Protein AF-A0A2V7AVE1-F1 (afdb_monomer)

Secondary structure (DSSP, 8-state):
-HHHHHHHHHTT-TT-EEEEE--TTTTTTEEEEEEEETTEEPPPEEEEHHHHHHTTT-HHHHHHHHHHHHHHHHHHHT-

Nearest PDB structures (foldseek):
  2w9j-assembly2_B  TM=3.528E-01  e=1.256E-01  Schizosaccharomyces pombe
  8rol-assembly1_A  TM=4.449E-01  e=1.836E+00  Homo sapiens
  7koe-assembly1_G  TM=3.334E-01  e=2.223E+00  Thermotoga maritima MSB8
  2rgn-assembly2_E  TM=4.267E-01  e=4.211E+00  Homo sapiens

Radius of gyration: 12.45 Å; Cα contacts (8 Å, |Δi|>4): 105; chains: 1; bounding box: 30×20×31 Å

pLDDT: mean 88.25, std 10.64, range [58.06, 97.06]

Sequence (79 aa):
MHNFLLSHAKRENPRIEVELESGDEREGKSYAARLRFGDKTSRPIEFDYKEV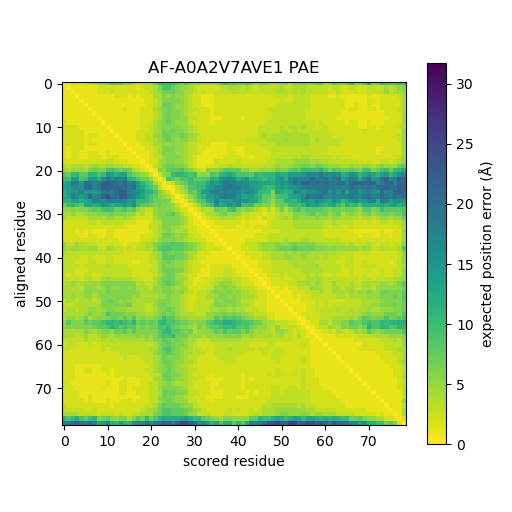ADNRGSLAWGRSMAERTRALARELTGS

Mean predicted aligned error: 4.47 Å

Foldseek 3Di:
DQVLLLVLLVVLPVQKHKDKDDDPVPPPFKIWIWIDHPPDIFDIDIGGPVVCVVCVPPPVVSVVSSVVSNVRSCVRVVD

Structure (mmCIF, N/CA/C/O backbone):
data_AF-A0A2V7AVE1-F1
#
_entry.id   AF-A0A2V7AVE1-F1
#
loop_
_atom_site.group_PDB
_atom_site.id
_atom_site.type_symbol
_atom_site.label_atom_id
_atom_site.label_alt_id
_atom_site.label_comp_id
_atom_site.label_asym_id
_atom_site.label_entity_id
_atom_site.label_seq_id
_atom_site.pdbx_PDB_ins_code
_atom_site.Cartn_x
_atom_site.Cartn_y
_atom_site.Cartn_z
_atom_site.occupancy
_atom_site.B_iso_or_equiv
_atom_site.auth_seq_id
_atom_site.auth_comp_id
_atom_site.auth_asym_id
_atom_site.auth_atom_id
_atom_site.pdbx_PDB_model_num
ATOM 1 N N . MET A 1 1 ? 7.123 -6.331 -2.677 1.00 82.38 1 MET A N 1
ATOM 2 C CA . MET A 1 1 ? 6.286 -5.171 -2.313 1.00 82.38 1 MET A CA 1
ATOM 3 C C . MET A 1 1 ? 5.439 -5.437 -1.078 1.00 82.38 1 MET A C 1
ATOM 5 O O . MET A 1 1 ? 5.521 -4.651 -0.150 1.00 82.38 1 MET A O 1
ATOM 9 N N . HIS A 1 2 ? 4.718 -6.561 -1.004 1.00 88.81 2 HIS A N 1
ATOM 10 C CA . HIS A 1 2 ? 3.905 -6.933 0.168 1.00 88.81 2 HIS A CA 1
ATOM 11 C C . HIS A 1 2 ? 4.605 -6.738 1.526 1.00 88.81 2 HIS A C 1
ATOM 13 O O . HIS A 1 2 ? 4.165 -5.899 2.302 1.00 88.81 2 HIS A O 1
ATOM 19 N N . ASN A 1 3 ? 5.755 -7.386 1.760 1.00 91.88 3 ASN A N 1
ATOM 20 C CA . ASN A 1 3 ? 6.510 -7.243 3.019 1.00 91.88 3 ASN A CA 1
ATOM 21 C C . ASN A 1 3 ? 6.890 -5.792 3.359 1.00 91.88 3 ASN A C 1
ATOM 23 O O . ASN A 1 3 ? 6.920 -5.417 4.529 1.00 91.88 3 ASN A O 1
ATOM 27 N N . PHE A 1 4 ? 7.188 -4.978 2.342 1.00 92.38 4 PHE A N 1
ATOM 28 C CA . PHE A 1 4 ? 7.518 -3.568 2.530 1.00 92.38 4 PHE A CA 1
ATOM 29 C C . PHE A 1 4 ? 6.293 -2.810 3.054 1.00 92.38 4 PHE A C 1
ATOM 31 O O . PHE A 1 4 ? 6.358 -2.189 4.114 1.00 92.38 4 PHE A O 1
ATOM 38 N N . LEU A 1 5 ? 5.158 -2.935 2.364 1.00 94.00 5 LEU A N 1
ATOM 39 C CA . LEU A 1 5 ? 3.906 -2.296 2.767 1.00 94.00 5 LEU A CA 1
ATOM 40 C C . LEU A 1 5 ? 3.453 -2.777 4.146 1.00 94.00 5 LEU A C 1
ATOM 42 O O . LEU A 1 5 ? 3.127 -1.959 5.002 1.00 94.00 5 LEU A O 1
ATOM 46 N N . LEU A 1 6 ? 3.510 -4.087 4.392 1.00 96.12 6 LEU A N 1
ATOM 47 C CA . LEU A 1 6 ? 3.098 -4.686 5.657 1.00 96.12 6 LEU A CA 1
ATOM 48 C C . LEU A 1 6 ? 3.936 -4.154 6.822 1.00 96.12 6 LEU A C 1
ATOM 50 O O . LEU A 1 6 ? 3.382 -3.724 7.828 1.00 96.12 6 LEU A O 1
ATOM 54 N N . SER A 1 7 ? 5.263 -4.119 6.672 1.00 96.62 7 SER A N 1
ATOM 55 C CA . SER A 1 7 ? 6.167 -3.590 7.700 1.00 96.62 7 SER A CA 1
ATOM 56 C C . SER A 1 7 ? 5.877 -2.121 8.016 1.00 96.62 7 SER A C 1
ATOM 58 O O . SER A 1 7 ? 5.825 -1.732 9.183 1.00 96.62 7 SER A O 1
ATOM 60 N N . HIS A 1 8 ? 5.630 -1.294 6.997 1.00 96.44 8 HIS A N 1
ATOM 61 C CA . HIS A 1 8 ? 5.335 0.123 7.199 1.00 96.44 8 HIS A CA 1
ATOM 62 C C . HIS A 1 8 ? 3.938 0.381 7.768 1.00 96.44 8 HIS A C 1
ATOM 64 O O . HIS A 1 8 ? 3.805 1.272 8.605 1.00 96.44 8 HIS A O 1
ATOM 70 N N . ALA A 1 9 ? 2.936 -0.408 7.380 1.00 96.44 9 ALA A N 1
ATOM 71 C CA . ALA A 1 9 ? 1.585 -0.330 7.924 1.00 96.44 9 ALA A CA 1
ATOM 72 C C . ALA A 1 9 ? 1.525 -0.802 9.386 1.00 96.44 9 ALA A C 1
ATOM 74 O O . ALA A 1 9 ? 0.934 -0.130 10.230 1.00 96.44 9 ALA A O 1
ATOM 75 N N . LYS A 1 10 ? 2.212 -1.903 9.724 1.00 96.50 10 LYS A N 1
ATOM 76 C CA . LYS A 1 10 ? 2.244 -2.444 11.094 1.00 96.50 10 LYS A CA 1
ATOM 77 C C . LYS A 1 10 ? 2.922 -1.523 12.112 1.00 96.50 10 LYS A C 1
ATOM 79 O O . LYS A 1 10 ? 2.672 -1.666 13.305 1.00 96.50 10 LYS A O 1
ATOM 84 N N . ARG A 1 11 ? 3.739 -0.563 11.661 1.00 95.81 11 ARG A N 1
ATOM 85 C CA . ARG A 1 11 ? 4.282 0.502 12.526 1.00 95.81 11 ARG A CA 1
ATOM 86 C C . ARG A 1 11 ? 3.214 1.488 13.000 1.00 95.81 11 ARG A C 1
ATOM 88 O O . ARG A 1 11 ? 3.420 2.103 14.036 1.00 95.81 11 ARG A O 1
ATOM 95 N N . GLU A 1 12 ? 2.122 1.643 12.254 1.00 96.25 12 GLU A N 1
ATOM 96 C CA . GLU A 1 12 ? 0.983 2.477 12.659 1.00 96.25 12 GLU A CA 1
ATOM 97 C C . GLU A 1 12 ? -0.003 1.661 13.501 1.00 96.25 12 GLU A C 1
ATOM 99 O O . GLU A 1 12 ? -0.439 2.107 14.558 1.00 96.25 12 GLU A O 1
ATOM 104 N N . ASN A 1 13 ? -0.321 0.433 13.075 1.00 95.19 13 ASN A N 1
ATOM 105 C CA . ASN A 1 13 ? -1.125 -0.489 13.873 1.00 95.19 13 ASN A CA 1
ATOM 106 C C . ASN A 1 13 ? -0.790 -1.956 13.540 1.00 95.19 13 ASN A C 1
ATOM 108 O O . ASN A 1 13 ? -0.941 -2.371 12.387 1.00 95.19 13 ASN A O 1
ATOM 112 N N . PRO A 1 14 ? -0.398 -2.787 14.526 1.00 96.12 14 PRO A N 1
ATOM 113 C CA . PRO A 1 14 ? 0.061 -4.157 14.281 1.00 96.12 14 PRO A CA 1
ATOM 114 C C . PRO A 1 14 ? -1.022 -5.095 13.728 1.00 96.12 14 PRO A C 1
ATOM 116 O O . PRO A 1 14 ? -0.684 -6.143 13.174 1.00 96.12 14 PRO A O 1
ATOM 119 N N . ARG A 1 15 ? -2.307 -4.732 13.851 1.00 96.69 15 ARG A N 1
ATOM 120 C CA . ARG A 1 15 ? -3.446 -5.502 13.324 1.00 96.69 15 ARG A CA 1
ATOM 121 C C . ARG A 1 15 ? -3.748 -5.219 11.851 1.00 96.69 15 ARG A C 1
ATOM 123 O O . ARG A 1 15 ? -4.660 -5.834 11.308 1.00 96.69 15 ARG A O 1
ATOM 130 N N . ILE A 1 16 ? -3.045 -4.274 11.223 1.00 97.06 16 ILE A N 1
ATOM 131 C CA . ILE A 1 16 ? -3.211 -4.022 9.792 1.00 97.06 16 ILE A CA 1
ATOM 132 C C . ILE A 1 16 ? -2.568 -5.157 8.999 1.00 97.06 16 ILE A C 1
ATOM 134 O O . ILE A 1 16 ? -1.430 -5.556 9.267 1.00 97.06 16 ILE A O 1
ATOM 138 N N . GLU A 1 17 ? -3.300 -5.627 7.997 1.00 96.88 17 GLU A N 1
ATOM 139 C CA . GLU A 1 17 ? -2.851 -6.597 7.004 1.00 96.88 17 GLU A CA 1
ATOM 140 C C . GLU A 1 17 ? -2.755 -5.957 5.614 1.00 96.88 17 GLU A C 1
ATOM 142 O O . GLU A 1 17 ? -3.308 -4.881 5.370 1.00 96.88 17 GLU A O 1
ATOM 147 N N . VAL A 1 18 ? -2.027 -6.612 4.705 1.00 95.38 18 VAL A N 1
ATOM 148 C CA . VAL A 1 18 ? -1.879 -6.185 3.307 1.00 95.38 18 VAL A CA 1
ATOM 149 C C . VAL A 1 18 ? -2.359 -7.291 2.386 1.00 95.38 18 VAL A C 1
ATOM 151 O O . VAL A 1 18 ? -1.868 -8.418 2.460 1.00 95.38 18 VAL A O 1
ATOM 154 N N . GLU A 1 19 ? -3.265 -6.939 1.485 1.00 92.56 19 GLU A N 1
ATOM 155 C CA . GLU A 1 19 ? -3.807 -7.828 0.460 1.00 92.56 19 GLU A CA 1
ATOM 156 C C . GLU A 1 19 ? -3.320 -7.361 -0.907 1.00 92.56 19 GLU A C 1
ATOM 158 O O . GLU A 1 19 ? -3.402 -6.174 -1.225 1.00 92.56 19 GLU A O 1
ATOM 163 N N . LEU A 1 20 ? -2.767 -8.283 -1.696 1.00 87.00 20 LEU A N 1
ATOM 164 C CA . LEU A 1 20 ? -2.397 -8.014 -3.081 1.00 87.00 20 LEU A CA 1
ATOM 165 C C . LEU A 1 20 ? -3.572 -8.368 -3.990 1.00 87.00 20 LEU A C 1
ATOM 167 O O . LEU A 1 20 ? -4.091 -9.478 -3.936 1.00 87.00 20 LEU A O 1
ATOM 171 N N . GLU A 1 21 ? -3.946 -7.432 -4.851 1.00 80.75 21 GLU A N 1
ATOM 172 C CA . GLU A 1 21 ? -4.844 -7.671 -5.970 1.00 80.75 21 GLU A CA 1
ATOM 173 C C . GLU A 1 21 ? -4.009 -7.956 -7.219 1.00 80.75 21 GLU A C 1
ATOM 175 O O . GLU A 1 21 ? -3.434 -7.051 -7.836 1.00 80.75 21 GLU A O 1
ATOM 180 N N . SER A 1 22 ? -3.975 -9.225 -7.601 1.00 63.34 22 SER A N 1
ATOM 181 C CA . SER A 1 22 ? -3.543 -9.689 -8.916 1.00 63.34 22 SER A CA 1
ATOM 182 C C . SER A 1 22 ? -4.793 -10.127 -9.676 1.00 63.34 22 SER A C 1
ATOM 184 O O . SER A 1 22 ? -5.267 -11.242 -9.489 1.00 63.34 22 SER A O 1
ATOM 186 N N . GLY A 1 23 ? -5.384 -9.212 -10.445 1.00 60.69 23 GLY A N 1
ATOM 187 C CA . GLY A 1 23 ? -6.436 -9.556 -11.403 1.00 60.69 23 GLY A CA 1
ATOM 188 C C . GLY A 1 23 ? -5.822 -9.899 -12.757 1.00 60.69 23 GLY A C 1
ATOM 189 O O . GLY A 1 23 ? -4.813 -9.292 -13.123 1.00 60.69 23 GLY A O 1
ATOM 190 N N . ASP A 1 24 ? -6.448 -10.814 -13.498 1.00 58.06 24 ASP A N 1
ATOM 191 C CA . ASP A 1 24 ? -5.974 -11.311 -14.802 1.00 58.06 24 ASP A CA 1
ATOM 192 C C . ASP A 1 24 ? -5.688 -10.177 -15.812 1.00 58.06 24 ASP A C 1
ATOM 194 O O . ASP A 1 24 ? -4.747 -10.249 -16.595 1.00 58.06 24 ASP A O 1
ATOM 198 N N . GLU A 1 25 ? -6.428 -9.062 -15.754 1.00 58.53 25 GLU A N 1
ATOM 199 C CA . GLU A 1 25 ? -6.211 -7.890 -16.626 1.0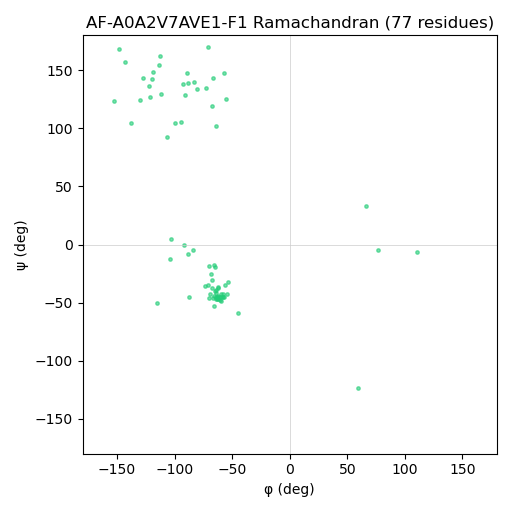0 58.53 25 GLU A CA 1
ATOM 200 C C . GLU A 1 25 ? -4.922 -7.102 -16.320 1.00 58.53 25 GLU A C 1
ATOM 202 O O . GLU A 1 25 ? -4.455 -6.311 -17.147 1.00 58.53 25 GLU A O 1
ATOM 207 N N . ARG A 1 26 ? -4.348 -7.286 -15.127 1.00 59.91 26 ARG A N 1
ATOM 208 C CA . ARG A 1 26 ? -3.178 -6.543 -14.632 1.00 59.91 26 ARG A CA 1
ATOM 209 C C . ARG A 1 26 ? -1.891 -7.367 -14.681 1.00 59.91 26 ARG A C 1
ATOM 211 O O . ARG A 1 26 ? -0.802 -6.803 -14.547 1.00 59.91 26 ARG A O 1
ATOM 218 N N . GLU A 1 27 ? -1.996 -8.675 -14.907 1.00 62.69 27 GLU A N 1
ATOM 219 C CA . GLU A 1 27 ? -0.867 -9.599 -14.870 1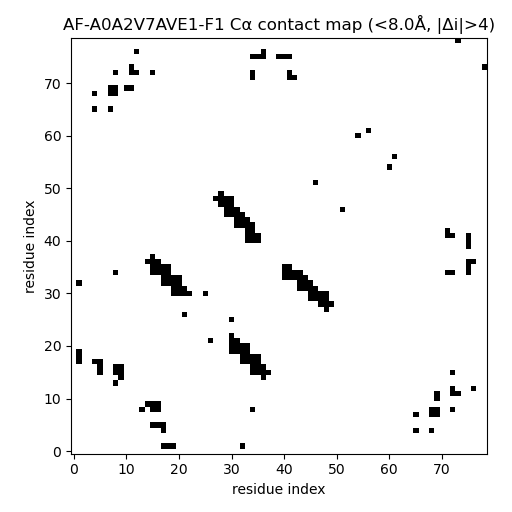.00 62.69 27 GLU A CA 1
ATOM 220 C C . GLU A 1 27 ? 0.261 -9.153 -15.824 1.00 62.69 27 GLU A C 1
ATOM 222 O O . GLU A 1 27 ? 0.053 -8.862 -17.003 1.00 62.69 27 GLU A O 1
ATOM 227 N N . GLY A 1 28 ? 1.474 -9.002 -15.282 1.00 64.19 28 GLY A N 1
ATOM 228 C CA . GLY A 1 28 ? 2.656 -8.543 -16.023 1.00 64.19 28 GLY A CA 1
ATOM 229 C C . GLY A 1 28 ? 2.746 -7.036 -16.316 1.00 64.19 28 GLY A C 1
ATOM 230 O O . GLY A 1 28 ? 3.782 -6.601 -16.817 1.00 64.19 28 GLY A O 1
ATOM 231 N N . LYS A 1 29 ? 1.730 -6.222 -15.985 1.00 71.19 29 LYS A N 1
ATOM 232 C CA . LYS A 1 29 ? 1.740 -4.753 -16.192 1.00 71.19 29 LYS A CA 1
ATOM 233 C C . LYS A 1 29 ? 1.702 -3.968 -14.888 1.00 71.19 29 LYS A C 1
ATOM 235 O O . LYS A 1 29 ? 2.572 -3.139 -14.631 1.00 71.19 29 LYS A O 1
ATOM 240 N N . SER A 1 30 ? 0.760 -4.303 -14.019 1.00 79.25 30 SER A N 1
ATOM 241 C CA . SER A 1 30 ? 0.611 -3.658 -12.723 1.00 79.25 30 SER A CA 1
ATOM 242 C C . SER A 1 30 ? 0.070 -4.628 -11.680 1.00 79.25 30 SER A C 1
ATOM 244 O O . SER A 1 30 ? -0.377 -5.731 -11.973 1.00 79.25 30 SER A O 1
ATOM 246 N N . TYR A 1 31 ? 0.124 -4.231 -10.421 1.00 82.81 31 TYR A N 1
ATOM 247 C CA . TYR A 1 31 ? -0.612 -4.894 -9.353 1.00 82.81 31 TYR A CA 1
ATOM 248 C C . TYR A 1 31 ? -1.088 -3.836 -8.373 1.00 82.81 31 TYR A C 1
ATOM 250 O O . TYR A 1 31 ? -0.518 -2.746 -8.293 1.00 82.81 31 TYR A O 1
ATOM 258 N N . ALA A 1 32 ? -2.138 -4.143 -7.623 1.00 88.44 32 ALA A N 1
ATOM 259 C CA . ALA A 1 32 ? -2.586 -3.264 -6.556 1.00 88.44 32 ALA A CA 1
ATOM 260 C C . ALA A 1 32 ? -2.394 -3.930 -5.197 1.00 88.44 32 ALA A C 1
ATOM 262 O O . ALA A 1 32 ? -2.345 -5.153 -5.077 1.00 88.44 32 ALA A O 1
ATOM 263 N N . ALA A 1 33 ? -2.261 -3.113 -4.162 1.00 92.19 33 ALA A N 1
ATOM 264 C CA . ALA A 1 33 ? -2.304 -3.563 -2.783 1.00 92.19 33 ALA A CA 1
ATOM 265 C C . ALA A 1 33 ? -3.331 -2.750 -1.997 1.00 92.19 33 ALA A C 1
ATOM 267 O O . ALA A 1 33 ? -3.438 -1.538 -2.189 1.00 92.19 33 ALA A O 1
ATOM 268 N N . ARG A 1 34 ? -4.046 -3.387 -1.074 1.00 94.81 34 ARG A N 1
ATOM 269 C CA . ARG A 1 34 ? -4.900 -2.707 -0.092 1.00 94.81 34 ARG A CA 1
ATOM 270 C C . ARG A 1 34 ? -4.426 -2.996 1.317 1.00 94.81 34 ARG A C 1
ATOM 272 O O . ARG A 1 34 ? -3.900 -4.071 1.599 1.00 94.81 34 ARG A O 1
ATOM 279 N N . LEU A 1 35 ? -4.634 -2.028 2.203 1.00 96.31 35 LEU A N 1
ATOM 280 C CA . LEU A 1 35 ? -4.520 -2.235 3.640 1.00 96.31 35 LEU A CA 1
ATOM 281 C C . LEU A 1 35 ? -5.874 -2.692 4.174 1.00 96.31 35 LEU A C 1
ATOM 283 O O . LEU A 1 35 ? -6.901 -2.132 3.784 1.00 96.31 35 LEU A O 1
ATOM 287 N N . ARG A 1 36 ? -5.877 -3.662 5.087 1.00 96.69 36 ARG A N 1
ATOM 288 C CA . 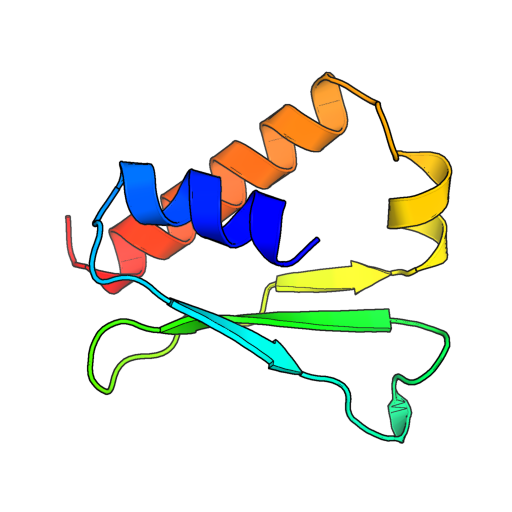ARG A 1 36 ? -7.085 -4.147 5.758 1.00 96.69 36 ARG A CA 1
ATOM 289 C C . ARG A 1 36 ? -6.960 -4.015 7.270 1.00 96.69 36 ARG A C 1
ATOM 291 O O . ARG A 1 36 ? -5.928 -4.354 7.843 1.00 96.69 36 ARG A O 1
ATOM 298 N N . PHE A 1 37 ? -8.025 -3.549 7.917 1.00 96.38 37 PHE A N 1
ATOM 299 C CA . PHE A 1 37 ? -8.146 -3.462 9.370 1.00 96.38 37 PHE A CA 1
ATOM 300 C C . PHE A 1 37 ? -9.552 -3.901 9.789 1.00 96.38 37 PHE A C 1
ATOM 302 O O . PHE A 1 37 ? -10.528 -3.174 9.591 1.00 96.38 37 PHE A O 1
ATOM 309 N N . GLY A 1 38 ? -9.661 -5.116 10.335 1.00 93.19 38 GLY A N 1
ATOM 310 C CA . GLY A 1 38 ? -10.961 -5.769 10.519 1.00 93.19 38 GLY A CA 1
ATOM 311 C C . GLY A 1 38 ? -11.663 -5.942 9.169 1.00 93.19 38 GLY A C 1
ATOM 312 O O . GLY A 1 38 ? -11.068 -6.502 8.244 1.00 93.19 38 GLY A O 1
ATOM 313 N N . ASP A 1 39 ? -12.874 -5.393 9.064 1.00 92.81 39 ASP A N 1
ATOM 314 C CA . ASP A 1 39 ? -13.712 -5.416 7.855 1.00 92.81 39 ASP A CA 1
ATOM 315 C C . ASP A 1 39 ? -13.507 -4.192 6.944 1.00 92.81 39 ASP A C 1
ATOM 317 O O . ASP A 1 39 ? -14.150 -4.062 5.904 1.00 92.81 39 ASP A O 1
ATOM 321 N N . LYS A 1 40 ? -12.624 -3.258 7.326 1.00 94.31 40 LYS A N 1
ATOM 322 C CA . LYS A 1 40 ? -12.338 -2.054 6.536 1.00 94.31 40 LYS A CA 1
ATOM 323 C C . LYS A 1 40 ? -11.152 -2.284 5.610 1.00 94.31 40 LYS A C 1
ATOM 325 O O . LYS A 1 40 ? -10.115 -2.786 6.045 1.00 94.31 40 LYS A O 1
ATOM 330 N N . THR A 1 41 ? -11.263 -1.803 4.375 1.00 94.62 41 THR A N 1
ATOM 331 C CA . THR A 1 41 ? -10.167 -1.784 3.396 1.00 94.62 41 THR A CA 1
ATOM 332 C C . THR A 1 41 ? -9.838 -0.362 2.961 1.00 94.62 41 THR A C 1
ATOM 334 O O . THR A 1 41 ? -10.744 0.447 2.758 1.00 94.62 41 THR A O 1
ATOM 337 N N . SER A 1 42 ? -8.557 -0.063 2.761 1.00 94.19 42 SER A N 1
ATOM 338 C CA . SER A 1 42 ? -8.121 1.211 2.188 1.00 94.19 42 SER A CA 1
ATOM 339 C C . SER A 1 42 ? -8.467 1.322 0.700 1.00 94.19 42 SER A C 1
ATOM 341 O O . SER A 1 42 ? -8.786 0.339 0.026 1.00 94.19 42 SER A O 1
ATOM 343 N N . ARG A 1 43 ? -8.296 2.533 0.157 1.00 92.06 43 ARG A N 1
ATOM 344 C CA . ARG A 1 43 ? -8.125 2.730 -1.289 1.00 92.06 43 ARG A CA 1
ATOM 345 C C . ARG A 1 43 ? -6.920 1.908 -1.792 1.00 92.06 43 ARG A C 1
ATOM 347 O O . ARG A 1 43 ? -5.965 1.735 -1.022 1.00 92.06 43 ARG A O 1
ATOM 354 N N . PRO A 1 44 ? -6.945 1.408 -3.042 1.00 91.19 44 PRO A N 1
ATOM 355 C CA . PRO A 1 44 ? -5.838 0.643 -3.598 1.00 91.19 44 PRO A CA 1
ATOM 356 C C . PRO A 1 44 ? -4.586 1.505 -3.782 1.00 91.19 44 PRO A C 1
ATOM 358 O O . PRO A 1 44 ? -4.641 2.685 -4.136 1.00 91.19 44 PRO A O 1
ATOM 361 N N . ILE A 1 45 ? -3.439 0.886 -3.540 1.00 90.81 45 ILE A N 1
ATOM 362 C CA . ILE A 1 45 ? -2.122 1.383 -3.913 1.00 90.81 45 ILE A CA 1
ATOM 363 C C . ILE A 1 45 ? -1.742 0.648 -5.191 1.00 90.81 45 ILE A C 1
ATOM 365 O O . ILE A 1 45 ? -1.431 -0.540 -5.146 1.00 90.81 45 ILE A O 1
ATOM 369 N N . GLU A 1 46 ? -1.820 1.339 -6.321 1.00 89.38 46 GLU A N 1
ATOM 370 C CA . GLU A 1 46 ? -1.441 0.784 -7.618 1.00 89.38 46 GLU A CA 1
ATOM 371 C C . GLU A 1 46 ? 0.067 0.889 -7.831 1.00 89.38 46 GLU A C 1
ATOM 373 O O . GLU A 1 46 ? 0.690 1.895 -7.480 1.00 89.38 46 GLU A O 1
ATOM 378 N N . PHE A 1 47 ? 0.631 -0.169 -8.405 1.00 86.00 47 PHE A N 1
ATOM 379 C CA . PHE A 1 47 ? 2.042 -0.301 -8.722 1.00 86.00 47 PHE A CA 1
ATOM 380 C C . PHE A 1 47 ? 2.204 -0.744 -10.162 1.00 86.00 47 PHE A C 1
ATOM 382 O O . PHE A 1 47 ? 1.717 -1.80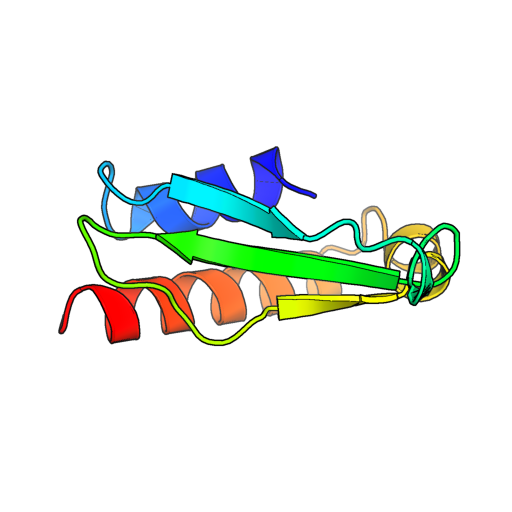9 -10.538 1.00 86.00 47 PHE A O 1
ATOM 389 N N . ASP A 1 48 ? 2.956 0.023 -10.937 1.00 86.44 48 ASP A N 1
ATOM 390 C CA . ASP A 1 48 ? 3.453 -0.420 -12.231 1.00 86.44 48 ASP A CA 1
ATOM 391 C C . ASP A 1 48 ? 4.704 -1.299 -12.040 1.00 86.44 48 ASP A C 1
ATOM 393 O O . ASP A 1 48 ? 5.603 -0.967 -11.258 1.00 86.44 48 ASP A O 1
ATOM 397 N N . TYR A 1 49 ? 4.774 -2.450 -12.720 1.00 81.88 49 TYR A N 1
ATOM 398 C CA . TYR A 1 49 ? 5.915 -3.362 -12.563 1.00 81.88 49 TYR A CA 1
ATOM 399 C C . TYR A 1 49 ? 7.235 -2.726 -13.006 1.00 81.88 49 TYR A C 1
ATOM 401 O O . TYR A 1 49 ? 8.264 -2.974 -12.369 1.00 81.88 49 TYR A O 1
ATOM 409 N N . LYS A 1 50 ? 7.219 -1.909 -14.066 1.00 84.94 50 LYS A N 1
ATOM 410 C CA . LYS A 1 50 ? 8.411 -1.234 -14.579 1.00 84.94 50 LYS A CA 1
ATOM 411 C C . LYS A 1 50 ? 8.874 -0.156 -13.606 1.00 84.94 50 LYS A C 1
ATOM 413 O O . LYS A 1 50 ? 10.052 -0.142 -13.267 1.00 84.94 50 LYS A O 1
ATOM 418 N N . GLU A 1 51 ? 7.974 0.678 -13.091 1.00 85.44 51 GLU A N 1
ATOM 419 C CA . GLU A 1 51 ? 8.332 1.698 -12.094 1.00 85.44 51 GLU A CA 1
ATOM 420 C C . GLU A 1 51 ? 8.967 1.064 -10.847 1.00 85.44 51 GLU A C 1
ATOM 422 O O . GLU A 1 51 ? 10.004 1.529 -10.364 1.00 85.44 51 GLU A O 1
ATOM 427 N N . VAL A 1 52 ? 8.374 -0.026 -10.345 1.00 85.19 52 VAL A N 1
ATOM 428 C CA . VAL A 1 52 ? 8.895 -0.754 -9.181 1.00 85.19 52 VAL A CA 1
ATOM 429 C C . VAL A 1 52 ? 10.265 -1.351 -9.477 1.00 85.19 52 VAL A C 1
ATOM 431 O O . VAL A 1 52 ? 11.130 -1.304 -8.606 1.00 85.19 52 VAL A O 1
ATOM 434 N N . ALA A 1 53 ? 10.467 -1.927 -10.665 1.00 85.81 53 ALA A N 1
ATOM 435 C CA . ALA A 1 53 ? 11.755 -2.479 -11.069 1.00 85.81 53 ALA A CA 1
ATOM 436 C C . ALA A 1 53 ? 12.827 -1.383 -11.179 1.00 85.81 53 ALA A C 1
ATOM 438 O O . ALA A 1 53 ? 13.905 -1.537 -10.605 1.00 85.81 53 ALA A O 1
ATOM 439 N N . ASP A 1 54 ? 12.496 -0.265 -11.828 1.00 88.12 54 ASP A N 1
ATOM 440 C CA . ASP A 1 54 ? 13.402 0.860 -12.080 1.00 88.12 54 ASP A CA 1
ATOM 441 C C . ASP A 1 54 ? 13.796 1.586 -10.778 1.00 88.12 54 ASP A C 1
ATOM 443 O O . ASP A 1 54 ? 14.908 2.097 -10.655 1.00 88.12 54 ASP A O 1
ATOM 447 N N . ASN A 1 55 ? 12.917 1.598 -9.769 1.00 86.25 55 ASN A N 1
ATOM 448 C CA . ASN A 1 55 ? 13.154 2.277 -8.491 1.00 86.25 55 ASN A CA 1
ATOM 449 C C . ASN A 1 55 ? 13.524 1.334 -7.339 1.00 86.25 55 ASN A C 1
ATOM 451 O O . ASN A 1 55 ? 13.668 1.780 -6.193 1.00 86.25 55 ASN A O 1
ATOM 455 N N . ARG A 1 56 ? 13.688 0.031 -7.599 1.00 75.50 56 ARG A N 1
ATOM 456 C CA . ARG A 1 56 ? 13.984 -0.959 -6.558 1.00 75.50 56 ARG A CA 1
ATOM 457 C C . ARG A 1 56 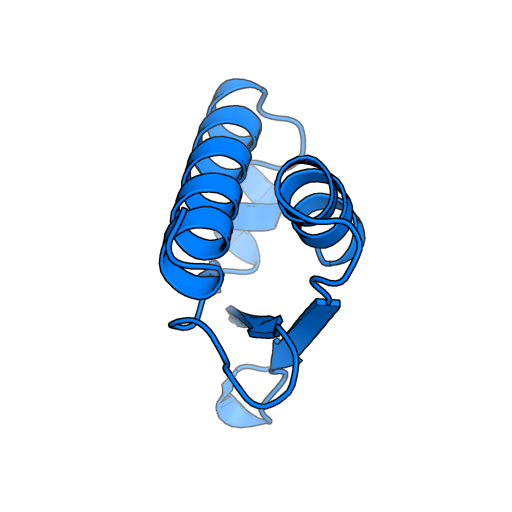? 15.345 -0.665 -5.917 1.00 75.50 56 ARG A C 1
ATOM 459 O O . ARG A 1 56 ? 16.385 -1.004 -6.464 1.00 75.50 56 ARG A O 1
ATOM 466 N N . GLY A 1 57 ? 15.326 -0.062 -4.728 1.00 82.69 57 GLY A N 1
ATOM 467 C CA . GLY A 1 57 ? 16.529 0.349 -3.988 1.00 82.69 57 GLY A CA 1
ATOM 468 C C . GLY A 1 57 ? 16.730 1.865 -3.892 1.00 82.69 57 GLY A C 1
ATOM 469 O O . GLY A 1 57 ? 17.589 2.315 -3.137 1.00 82.69 57 GLY A O 1
ATOM 470 N N . SER A 1 58 ? 15.909 2.664 -4.577 1.00 92.06 58 SER A N 1
ATOM 471 C CA . SER A 1 58 ? 15.886 4.117 -4.403 1.00 92.06 58 SER A CA 1
ATOM 472 C C . SER A 1 58 ? 15.361 4.486 -3.013 1.00 92.06 58 SER A C 1
ATOM 474 O O . SER A 1 58 ? 14.217 4.189 -2.659 1.00 92.06 58 SER A O 1
ATOM 476 N N . LEU A 1 59 ? 16.192 5.171 -2.219 1.00 90.88 59 LEU A N 1
ATOM 477 C CA . LEU A 1 59 ? 15.818 5.645 -0.882 1.00 90.88 59 LEU A CA 1
ATOM 478 C C . LEU A 1 59 ? 14.681 6.672 -0.931 1.00 90.88 59 LEU A C 1
ATOM 480 O O . LEU A 1 59 ? 13.783 6.633 -0.091 1.00 90.88 59 LEU A O 1
ATOM 484 N N . ALA A 1 60 ? 14.703 7.572 -1.916 1.00 93.06 60 ALA A N 1
ATOM 485 C CA . ALA A 1 60 ? 13.679 8.601 -2.079 1.00 93.06 60 ALA A CA 1
ATOM 486 C C . ALA A 1 60 ? 12.321 7.981 -2.432 1.00 93.06 60 ALA A C 1
ATOM 488 O O . ALA A 1 60 ? 11.308 8.296 -1.804 1.00 93.06 60 ALA A O 1
ATOM 489 N N . TRP A 1 61 ? 12.315 7.040 -3.379 1.00 90.62 61 TRP A N 1
ATOM 490 C CA . TRP A 1 61 ? 11.099 6.336 -3.774 1.00 90.62 61 TRP A CA 1
ATOM 491 C C . TRP A 1 61 ? 10.558 5.467 -2.632 1.00 90.62 61 TRP A C 1
ATOM 493 O O . TRP A 1 61 ? 9.378 5.546 -2.293 1.00 90.62 61 TRP A O 1
ATOM 503 N N . GLY A 1 62 ? 11.437 4.725 -1.947 1.00 92.69 62 GLY A N 1
ATOM 504 C CA . GLY A 1 62 ? 11.070 3.957 -0.758 1.00 92.69 62 GLY A CA 1
ATOM 505 C C . GLY A 1 62 ? 10.469 4.832 0.346 1.00 92.69 62 GLY A C 1
ATOM 506 O O . GLY A 1 62 ? 9.455 4.468 0.936 1.00 92.69 62 GLY A O 1
ATOM 507 N N . ARG A 1 63 ? 11.032 6.019 0.601 1.00 94.19 63 ARG A N 1
ATOM 508 C CA . ARG A 1 63 ? 10.485 6.962 1.587 1.00 94.19 63 ARG A CA 1
ATOM 509 C C . ARG A 1 63 ? 9.085 7.446 1.207 1.00 94.19 63 ARG A C 1
ATOM 511 O O . ARG A 1 63 ? 8.195 7.382 2.050 1.00 94.19 63 ARG A O 1
ATOM 518 N N . SER A 1 64 ? 8.881 7.853 -0.045 1.00 93.25 64 SER A N 1
ATOM 519 C CA . SER A 1 64 ? 7.562 8.266 -0.5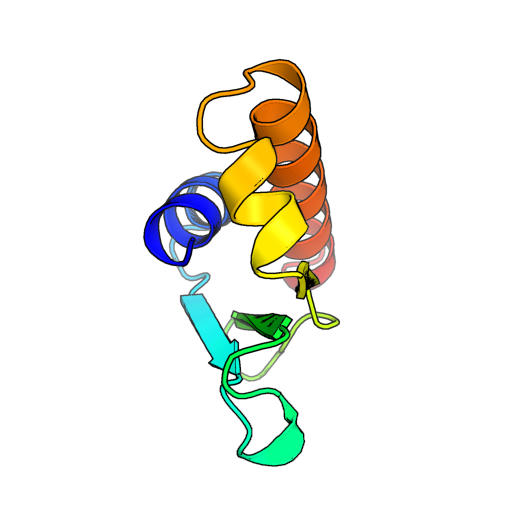50 1.00 93.25 64 SER A CA 1
ATOM 520 C C . SER A 1 64 ? 6.520 7.150 -0.381 1.00 93.25 64 SER A C 1
ATOM 522 O O . SER A 1 64 ? 5.437 7.358 0.172 1.00 93.25 64 SER A O 1
ATOM 524 N N . MET A 1 65 ? 6.886 5.915 -0.739 1.00 93.12 65 MET A N 1
ATOM 525 C CA . MET A 1 65 ? 6.013 4.750 -0.579 1.00 93.12 65 MET A CA 1
ATOM 526 C C . MET A 1 65 ? 5.700 4.428 0.886 1.00 93.12 65 MET A C 1
ATOM 528 O O . MET A 1 65 ? 4.562 4.085 1.222 1.00 93.12 65 MET A O 1
ATOM 532 N N . ALA A 1 66 ? 6.685 4.553 1.774 1.00 94.75 66 ALA A N 1
ATOM 533 C CA . ALA A 1 66 ? 6.493 4.386 3.208 1.00 94.75 66 ALA A CA 1
ATOM 534 C C . ALA A 1 66 ? 5.536 5.440 3.785 1.00 94.75 66 ALA A C 1
ATOM 536 O O . ALA A 1 66 ? 4.644 5.094 4.561 1.00 94.75 66 ALA A O 1
ATOM 537 N N . GLU A 1 67 ? 5.702 6.709 3.407 1.00 95.94 67 GLU A N 1
ATOM 538 C CA . GLU A 1 67 ? 4.844 7.817 3.842 1.00 95.94 67 GLU A CA 1
ATOM 539 C C . GLU A 1 67 ? 3.399 7.611 3.372 1.00 95.94 67 GLU A C 1
ATOM 541 O O . GLU A 1 67 ? 2.482 7.654 4.197 1.00 95.94 67 GLU A O 1
ATOM 546 N N . ARG A 1 68 ? 3.196 7.256 2.095 1.00 95.25 68 ARG A N 1
ATOM 547 C CA . ARG A 1 68 ? 1.871 6.928 1.539 1.00 95.25 68 ARG A CA 1
ATOM 548 C C . ARG A 1 68 ? 1.204 5.762 2.270 1.00 95.25 68 ARG A C 1
ATOM 550 O O . ARG A 1 68 ? 0.027 5.840 2.612 1.00 95.25 68 ARG A O 1
ATOM 557 N N . THR A 1 69 ? 1.953 4.691 2.538 1.00 95.88 69 THR A N 1
ATOM 558 C CA . THR A 1 69 ? 1.434 3.504 3.242 1.00 95.88 69 THR A CA 1
ATOM 559 C C . THR A 1 69 ? 0.977 3.854 4.656 1.00 95.88 69 THR A C 1
ATOM 561 O O . THR A 1 69 ? -0.102 3.453 5.083 1.00 95.88 69 THR A O 1
ATOM 564 N N . ARG A 1 70 ? 1.777 4.641 5.381 1.00 96.19 70 ARG A N 1
ATOM 565 C CA . ARG A 1 70 ? 1.452 5.079 6.743 1.00 96.19 70 ARG A CA 1
ATOM 566 C C . ARG A 1 70 ? 0.265 6.036 6.786 1.00 96.19 70 ARG A C 1
ATOM 568 O O . ARG A 1 70 ? -0.546 5.943 7.699 1.00 96.19 70 ARG A O 1
ATOM 575 N N . ALA A 1 71 ? 0.146 6.932 5.807 1.00 96.25 71 ALA A N 1
ATOM 576 C CA . ALA A 1 71 ? -1.013 7.813 5.684 1.00 96.25 71 ALA A CA 1
ATOM 577 C C . ALA A 1 71 ? -2.308 7.003 5.516 1.00 96.25 71 ALA A C 1
ATOM 579 O O . ALA A 1 71 ? -3.245 7.193 6.284 1.00 96.25 71 ALA A O 1
ATOM 580 N N . LEU A 1 72 ? -2.319 6.026 4.603 1.00 96.31 72 LEU A N 1
ATOM 581 C CA . LEU A 1 72 ? -3.472 5.139 4.416 1.00 96.31 72 LEU A CA 1
ATOM 582 C C . LEU A 1 72 ? -3.781 4.302 5.661 1.00 96.31 72 LEU A C 1
ATOM 584 O O . LEU A 1 72 ? -4.946 4.083 5.974 1.00 96.31 72 LEU A O 1
ATOM 588 N N . ALA A 1 73 ? -2.755 3.840 6.378 1.00 96.12 73 ALA A N 1
ATOM 589 C CA . ALA A 1 73 ? -2.934 3.103 7.623 1.00 96.12 73 ALA A CA 1
ATOM 590 C C . ALA A 1 73 ? -3.619 3.961 8.702 1.00 96.12 73 ALA A C 1
ATOM 592 O O . ALA A 1 73 ? -4.571 3.491 9.319 1.00 96.12 73 ALA A O 1
ATOM 593 N N . ARG A 1 74 ? -3.191 5.219 8.875 1.00 95.50 74 ARG A N 1
ATOM 594 C CA . ARG A 1 74 ? -3.811 6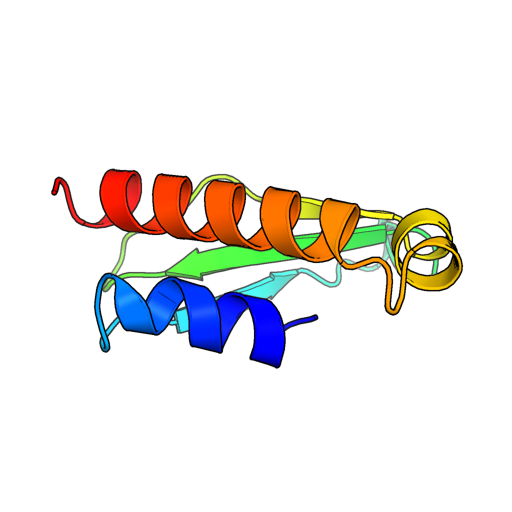.174 9.811 1.00 95.50 74 ARG A CA 1
ATOM 595 C C . ARG A 1 74 ? -5.247 6.527 9.428 1.00 95.50 74 ARG A C 1
ATOM 597 O O . ARG A 1 74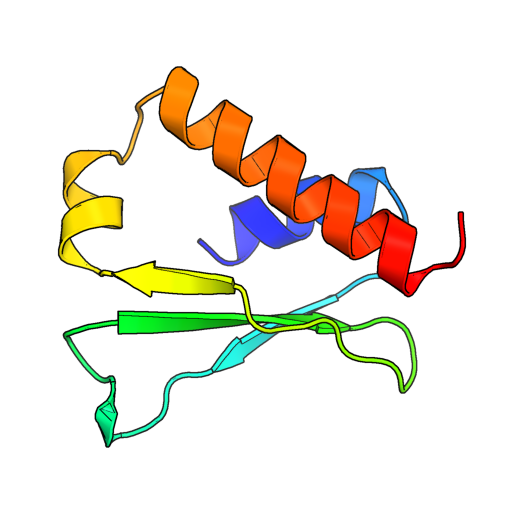 ? -6.136 6.457 10.274 1.00 95.50 74 ARG A O 1
ATOM 604 N N . GLU A 1 75 ? -5.492 6.803 8.143 1.00 94.69 75 GLU A N 1
ATOM 605 C CA . GLU A 1 75 ? -6.848 7.010 7.608 1.00 94.69 75 GLU A CA 1
ATOM 606 C C . GLU A 1 75 ? -7.759 5.815 7.935 1.00 94.69 75 GLU A C 1
ATOM 608 O O . GLU A 1 75 ? -8.906 5.987 8.348 1.00 94.69 75 GLU A O 1
ATOM 613 N N . LEU A 1 76 ? -7.240 4.592 7.789 1.00 93.81 76 LEU A N 1
ATOM 614 C CA . LEU A 1 76 ? -7.995 3.361 8.003 1.00 93.81 76 LEU A CA 1
ATOM 615 C C . LEU A 1 76 ? -8.314 3.100 9.485 1.00 93.81 76 LEU A C 1
ATOM 617 O O . LEU A 1 76 ? -9.386 2.571 9.798 1.00 93.81 76 LEU A O 1
ATOM 621 N N . THR A 1 77 ? -7.408 3.468 10.395 1.00 92.31 77 THR A N 1
ATOM 622 C CA . THR A 1 77 ? -7.595 3.296 11.844 1.00 92.31 77 THR A CA 1
ATOM 623 C C . THR A 1 77 ? -8.294 4.475 12.516 1.00 92.31 77 THR A C 1
ATOM 625 O O . THR A 1 77 ? -8.667 4.351 13.681 1.00 92.31 77 THR A O 1
ATOM 628 N N . GLY A 1 78 ? -8.517 5.583 11.802 1.00 81.25 78 GLY A N 1
ATOM 629 C CA . GLY A 1 78 ? -9.115 6.803 12.351 1.00 81.25 78 GLY A CA 1
ATOM 630 C C . GLY A 1 78 ? -8.222 7.488 13.389 1.00 81.25 78 GLY A C 1
ATOM 631 O O . GLY A 1 78 ? -8.739 8.015 14.372 1.00 81.25 78 GLY A O 1
ATOM 632 N N . SER A 1 79 ? -6.899 7.394 13.211 1.00 60.34 79 SER A N 1
ATOM 633 C CA . SER A 1 79 ? -5.872 7.948 14.111 1.00 60.34 79 SER A CA 1
ATOM 634 C C . SER A 1 79 ? -5.247 9.222 13.563 1.00 60.34 79 SER A C 1
ATOM 636 O O . SER A 1 79 ? -5.067 9.301 12.327 1.00 60.34 79 SER A O 1
#

Solvent-accessible surface area (backbone atoms only — not comparable to full-atom values): 4526 Å² total; per-residue (Å²): 108,66,70,58,52,34,56,41,22,30,74,77,39,75,76,41,45,68,47,74,48,82,49,86,94,28,66,96,51,36,43,32,35,29,46,32,49,89,93,46,67,44,78,72,47,77,40,47,51,62,60,52,62,78,44,69,83,39,66,69,57,50,48,53,51,43,52,54,39,36,51,48,40,28,66,70,68,76,103